Protein AF-A0A813KJW4-F1 (afdb_monomer_lite)

Foldseek 3Di:
DVVVLVVVVVVVQVLQWWAWDAWFQDDPPQSFWIKTFTDQRPVNVVVLVVVVVVCVVVVPDDPPVVVVLSPDPPSDTDIDTPDGHDDDSVVSVVDDRDPVCVVVDDPDIDRDPFDDDPDDDDPPDPDPRVVVRDDDDPSDPPDD

InterPro domains:
  IPR009097 Cyclic phosphodiesterase [SSF55144] (17-88)

Secondary structure (DSSP, 8-state):
-HHHHHHHHHHHHHHT-B-EEEEEEESTTT--EEEEEEPPPHHHHHHHHHHHHHHHHTT----HHHHHHHHSTTT---EEEEEE--S-HHHHHH----GGGGGGS-SS-B--------SPPPTT----HHHHT-PPPTT-----

Sequence (144 aa):
MQEEVALASQVTLLWSQLSFCGFELFPPGKMNLVVARFEPSPSLLQLREAVLSRCKEDGLSLPGSLFSPLEQEGAWSPHVTLGKIRATKSDVGAARCGAQMAVLAPTGALQPSGLTLLGERPPRAWCDWDGALTFRNPVVNEEL

Organism: Polarella glacialis (NCBI:txid89957)

Structure (mmCIF, N/CA/C/O backbone):
data_AF-A0A813KJW4-F1
#
_entry.id   AF-A0A813KJW4-F1
#
loop_
_atom_site.group_PDB
_atom_site.id
_atom_site.type_symbol
_atom_site.label_atom_id
_atom_site.label_alt_id
_atom_site.label_comp_id
_atom_site.label_asym_id
_atom_site.label_entity_id
_atom_site.label_seq_id
_atom_site.pdbx_PDB_ins_code
_atom_site.Cartn_x
_atom_site.Cartn_y
_atom_site.Cartn_z
_atom_site.occupancy
_atom_site.B_iso_or_equiv
_atom_site.auth_seq_id
_atom_site.auth_comp_id
_atom_site.auth_asym_id
_atom_site.auth_atom_id
_atom_site.pdbx_PDB_model_num
ATOM 1 N N . MET A 1 1 ? -38.722 10.220 -6.530 1.00 48.62 1 MET A N 1
ATOM 2 C CA . MET A 1 1 ? -38.120 9.275 -5.562 1.00 48.62 1 MET A CA 1
ATOM 3 C C . MET A 1 1 ? -37.094 8.329 -6.196 1.00 48.62 1 MET A C 1
ATOM 5 O O . MET A 1 1 ? -36.059 8.130 -5.591 1.00 48.62 1 MET A O 1
ATOM 9 N N . GLN A 1 2 ? -37.305 7.781 -7.406 1.00 40.19 2 GLN A N 1
ATOM 10 C CA . GLN A 1 2 ? -36.308 6.906 -8.068 1.00 40.19 2 GLN A CA 1
ATOM 11 C C . GLN A 1 2 ? -35.059 7.645 -8.598 1.00 40.19 2 GLN A C 1
ATOM 13 O O . GLN A 1 2 ? -33.967 7.090 -8.600 1.00 40.19 2 GLN A O 1
ATOM 18 N N . GLU A 1 3 ? -35.202 8.907 -9.006 1.00 41.53 3 GLU A N 1
ATOM 19 C CA . GLU A 1 3 ? -34.116 9.706 -9.597 1.00 41.53 3 GLU A CA 1
ATOM 20 C C . GLU A 1 3 ? -33.075 10.173 -8.556 1.00 41.53 3 GLU A C 1
ATOM 22 O O . GLU A 1 3 ? -31.878 10.209 -8.821 1.00 41.53 3 GLU A O 1
ATOM 27 N N . GLU A 1 4 ? -33.521 10.434 -7.325 1.00 39.62 4 GLU A N 1
ATOM 28 C CA . GLU A 1 4 ? -32.692 10.912 -6.209 1.00 39.62 4 GLU A CA 1
ATOM 29 C C . GLU A 1 4 ? -31.827 9.789 -5.606 1.00 39.62 4 GLU A C 1
ATOM 31 O O . GLU A 1 4 ? -30.660 9.994 -5.271 1.00 39.62 4 GLU A O 1
ATOM 36 N N . VAL A 1 5 ? -32.360 8.561 -5.574 1.00 47.44 5 VAL A N 1
ATOM 37 C CA . VAL A 1 5 ? -31.632 7.354 -5.142 1.00 47.44 5 VAL A CA 1
ATOM 38 C C . VAL A 1 5 ? -30.544 6.968 -6.153 1.00 47.44 5 VAL A C 1
ATOM 40 O O . VAL A 1 5 ? -29.447 6.564 -5.759 1.00 47.44 5 VAL A O 1
ATOM 43 N N . ALA A 1 6 ? -30.803 7.137 -7.455 1.00 46.19 6 ALA A N 1
ATOM 44 C CA . ALA A 1 6 ? -29.811 6.889 -8.501 1.00 46.19 6 ALA A CA 1
ATOM 45 C C . ALA A 1 6 ? -28.641 7.887 -8.436 1.00 46.19 6 ALA A C 1
ATOM 47 O O . ALA A 1 6 ? -27.483 7.485 -8.571 1.00 46.19 6 ALA A O 1
ATOM 48 N N . LEU A 1 7 ? -28.931 9.163 -8.158 1.00 44.03 7 LEU A N 1
ATOM 49 C CA . LEU A 1 7 ? -27.910 10.200 -8.003 1.00 44.03 7 LEU A CA 1
ATOM 50 C C . LEU A 1 7 ? -27.042 9.956 -6.757 1.00 44.03 7 LEU A C 1
ATOM 52 O O . LEU A 1 7 ? -25.816 9.979 -6.847 1.00 44.03 7 LEU A O 1
ATOM 56 N N . ALA A 1 8 ? -27.660 9.644 -5.614 1.00 47.62 8 ALA A N 1
ATOM 57 C CA . ALA A 1 8 ? -26.945 9.332 -4.375 1.00 47.62 8 ALA A CA 1
ATOM 58 C C . ALA A 1 8 ? -26.055 8.084 -4.519 1.00 47.62 8 ALA A C 1
ATOM 60 O O . ALA A 1 8 ? -24.911 8.077 -4.062 1.00 47.62 8 ALA A O 1
ATOM 61 N N . SER A 1 9 ? -26.533 7.056 -5.224 1.00 49.12 9 SER A N 1
ATOM 62 C CA . SER A 1 9 ? -25.756 5.839 -5.494 1.00 49.12 9 SER A CA 1
ATOM 63 C C . SER A 1 9 ? -24.568 6.109 -6.427 1.00 49.12 9 SER A C 1
ATOM 65 O O . SER A 1 9 ? -23.468 5.628 -6.165 1.00 49.12 9 SER A O 1
ATOM 67 N N . GLN A 1 10 ? -24.740 6.926 -7.474 1.00 50.88 10 GLN A N 1
ATOM 68 C CA . GLN A 1 10 ? -23.638 7.327 -8.363 1.00 50.88 10 GLN A CA 1
ATOM 69 C C . GLN A 1 10 ? -22.589 8.190 -7.651 1.00 50.88 10 GLN A C 1
ATOM 71 O O . GLN A 1 10 ? -21.391 7.981 -7.844 1.00 50.88 10 GLN A O 1
ATOM 76 N N . VAL A 1 11 ? -23.014 9.119 -6.791 1.00 51.34 11 VAL A N 1
ATOM 77 C CA . VAL A 1 11 ? -22.107 9.958 -5.991 1.00 51.34 11 VAL A CA 1
ATOM 78 C C . VAL A 1 11 ? -21.322 9.107 -4.989 1.00 51.34 11 VAL A C 1
ATOM 80 O O . VAL A 1 11 ? -20.106 9.255 -4.881 1.00 51.34 11 VAL A O 1
ATOM 83 N N . THR A 1 12 ? -21.978 8.144 -4.337 1.00 54.84 12 THR A N 1
ATOM 84 C CA . THR A 1 12 ? -21.321 7.210 -3.406 1.00 54.84 12 THR A CA 1
ATOM 85 C C . THR A 1 12 ? -20.305 6.312 -4.128 1.00 54.84 12 THR A C 1
ATOM 87 O O . THR A 1 12 ? -19.206 6.079 -3.622 1.00 54.84 12 THR A O 1
ATOM 90 N N . LEU A 1 13 ? -20.615 5.871 -5.355 1.00 56.00 13 LEU A N 1
ATOM 91 C CA . LEU A 1 13 ? -19.703 5.086 -6.196 1.00 56.00 13 LEU A CA 1
ATOM 92 C C . LEU A 1 13 ? -18.452 5.873 -6.608 1.00 56.00 13 LEU A C 1
ATOM 94 O O . LEU A 1 13 ? -17.366 5.293 -6.644 1.00 56.00 13 LEU A O 1
ATOM 98 N N . LEU A 1 14 ? -18.567 7.176 -6.878 1.00 56.78 14 LEU A N 1
ATOM 99 C CA . LEU A 1 14 ? -17.418 8.030 -7.207 1.00 56.78 14 LEU A CA 1
ATOM 100 C C . LEU A 1 14 ? -16.495 8.246 -6.002 1.00 56.78 14 LEU A C 1
ATOM 102 O O . LEU A 1 14 ? -15.278 8.268 -6.157 1.00 56.78 14 LEU A O 1
ATOM 106 N N . TRP A 1 15 ? -17.046 8.347 -4.792 1.00 58.59 15 TRP A N 1
ATOM 107 C CA . TRP A 1 15 ? -16.253 8.580 -3.574 1.00 58.59 15 TRP A CA 1
ATOM 108 C C . TRP A 1 15 ? -15.421 7.359 -3.158 1.00 58.59 15 TRP A C 1
ATOM 110 O O . TRP A 1 15 ? -14.429 7.476 -2.432 1.00 58.59 15 TRP A O 1
ATOM 120 N N . SER A 1 16 ? -15.793 6.188 -3.671 1.00 67.44 16 SER A N 1
ATOM 121 C CA . SER A 1 16 ? -15.069 4.934 -3.473 1.00 67.44 16 SER A CA 1
ATOM 122 C C . SER A 1 16 ? -13.970 4.675 -4.512 1.00 67.44 16 SER A C 1
ATOM 124 O O . SER A 1 16 ? -13.170 3.765 -4.314 1.00 67.44 16 SER A O 1
ATOM 126 N N . GLN A 1 17 ? -13.892 5.451 -5.600 1.00 82.56 17 GLN A N 1
ATOM 127 C CA . GLN A 1 17 ? -12.947 5.170 -6.680 1.00 82.56 17 GLN A CA 1
ATOM 128 C C . GLN A 1 17 ? -11.491 5.406 -6.267 1.00 82.56 17 GLN A C 1
ATOM 130 O O . GLN A 1 17 ? -11.155 6.425 -5.667 1.00 82.56 17 GLN A O 1
ATOM 135 N N . LEU A 1 18 ? -10.616 4.472 -6.642 1.00 86.69 18 LEU A N 1
ATOM 136 C CA . LEU A 1 18 ? -9.170 4.596 -6.485 1.00 86.69 18 LEU A CA 1
ATOM 137 C C . LEU A 1 18 ? -8.516 4.816 -7.848 1.00 86.69 18 LEU A C 1
ATOM 139 O O . LEU A 1 18 ? -8.495 3.921 -8.700 1.00 86.69 18 LEU A O 1
ATOM 143 N N . SER A 1 19 ? -7.958 6.011 -8.033 1.00 89.88 19 SER A N 1
ATOM 144 C CA . SER A 1 19 ? -7.191 6.380 -9.223 1.00 89.88 19 SER A CA 1
ATOM 145 C C . SER A 1 19 ? -5.784 5.807 -9.133 1.00 89.88 19 SER A C 1
ATOM 147 O O . SER A 1 19 ? -5.087 6.020 -8.144 1.00 89.88 19 SER A O 1
ATOM 149 N N . PHE A 1 20 ? -5.348 5.072 -10.153 1.00 92.12 20 PHE A N 1
ATOM 150 C CA . PHE A 1 20 ? -3.990 4.536 -10.213 1.00 92.12 20 PHE A CA 1
ATOM 151 C C . PHE A 1 20 ? -2.974 5.650 -10.511 1.00 92.12 20 PHE A C 1
ATOM 153 O O . PHE A 1 20 ? -3.104 6.347 -11.514 1.00 92.12 20 PHE A O 1
ATOM 160 N N . CYS A 1 21 ? -1.945 5.792 -9.670 1.00 91.50 21 CYS A N 1
ATOM 161 C CA . CYS A 1 21 ? -0.883 6.791 -9.861 1.00 91.50 21 CYS A CA 1
ATOM 162 C C . CYS A 1 21 ? 0.285 6.253 -10.691 1.00 91.50 21 CYS A C 1
ATOM 164 O O . CYS A 1 21 ? 0.935 6.998 -11.419 1.00 91.50 21 CYS A O 1
ATOM 166 N N . GLY A 1 22 ? 0.608 4.970 -10.522 1.00 92.50 22 GLY A N 1
ATOM 167 C CA . GLY A 1 22 ? 1.816 4.389 -11.091 1.00 92.50 22 GLY A CA 1
ATOM 168 C C . GLY A 1 22 ? 2.394 3.251 -10.262 1.00 92.50 22 GLY A C 1
ATOM 169 O O . GLY A 1 22 ? 1.932 2.931 -9.164 1.00 92.50 22 GLY A O 1
ATOM 170 N N . PHE A 1 23 ? 3.436 2.636 -10.813 1.00 94.25 23 PHE A N 1
ATOM 171 C CA . PHE A 1 23 ? 4.231 1.636 -10.115 1.00 94.25 23 PHE A CA 1
ATOM 172 C C . PHE A 1 23 ? 5.432 2.286 -9.446 1.00 94.25 23 PHE A C 1
ATOM 174 O O . PHE A 1 23 ? 6.125 3.096 -10.059 1.00 94.25 23 PHE A O 1
ATOM 181 N N . GLU A 1 24 ? 5.745 1.860 -8.229 1.00 92.00 24 GLU A N 1
ATOM 182 C CA . GLU A 1 24 ? 6.890 2.369 -7.478 1.00 92.00 24 GLU A CA 1
ATOM 183 C C . GLU A 1 24 ? 7.658 1.260 -6.767 1.00 92.00 24 GLU A C 1
ATOM 185 O O . GLU A 1 24 ? 7.146 0.162 -6.528 1.00 92.00 24 GLU A O 1
ATOM 190 N N . LEU A 1 25 ? 8.909 1.570 -6.424 1.00 90.88 25 LEU A N 1
ATOM 191 C CA . LEU A 1 25 ? 9.720 0.732 -5.557 1.00 90.88 25 LEU A CA 1
ATOM 192 C C . LEU A 1 25 ? 9.544 1.149 -4.099 1.00 90.88 25 LEU A C 1
ATOM 194 O O . LEU A 1 25 ? 9.666 2.323 -3.755 1.00 90.88 25 LEU A O 1
ATOM 198 N N . PHE A 1 26 ? 9.313 0.167 -3.231 1.00 87.25 26 PHE A N 1
ATOM 199 C CA . PHE A 1 26 ? 8.981 0.383 -1.825 1.00 87.25 26 PHE A CA 1
ATOM 200 C C . PHE A 1 26 ? 9.759 -0.570 -0.892 1.00 87.25 26 PHE A C 1
ATOM 202 O O . PHE A 1 26 ? 10.182 -1.651 -1.319 1.00 87.25 26 PHE A O 1
ATOM 209 N N . PRO A 1 27 ? 9.948 -0.224 0.397 1.00 78.50 27 PRO A N 1
ATOM 210 C CA . PRO A 1 27 ? 9.871 1.127 0.962 1.00 78.50 27 PRO A CA 1
ATOM 211 C C . PRO A 1 27 ? 11.053 1.996 0.515 1.00 78.50 27 PRO A C 1
ATOM 213 O O . PRO A 1 27 ? 12.086 1.444 0.114 1.00 78.50 27 PRO A O 1
ATOM 216 N N . PRO A 1 28 ? 10.955 3.334 0.614 1.00 72.50 28 PRO A N 1
ATOM 217 C CA . PRO A 1 28 ? 12.095 4.221 0.406 1.00 72.50 28 PRO A CA 1
ATOM 218 C C . PRO A 1 28 ? 13.341 3.732 1.163 1.00 72.50 28 PRO A C 1
ATOM 220 O O . PRO A 1 28 ? 13.262 3.260 2.297 1.00 72.50 28 PRO A O 1
ATOM 223 N N . GLY A 1 29 ? 14.497 3.764 0.503 1.00 75.81 29 GLY A N 1
ATOM 224 C CA . GLY A 1 29 ? 15.771 3.272 1.039 1.00 75.81 29 GLY A CA 1
ATOM 225 C C . GLY A 1 29 ? 16.029 1.770 0.856 1.00 75.81 29 GLY A C 1
ATOM 226 O O . GLY A 1 29 ? 17.174 1.391 0.611 1.00 75.81 29 GLY A O 1
ATOM 227 N N . LYS A 1 30 ? 15.001 0.907 0.914 1.00 80.44 30 LYS A N 1
ATOM 228 C CA . LYS A 1 30 ? 15.153 -0.544 0.660 1.00 80.44 30 LYS A CA 1
ATOM 229 C C . LYS A 1 30 ? 14.774 -0.938 -0.770 1.00 80.44 30 LYS A C 1
ATOM 231 O O . LYS A 1 30 ? 15.438 -1.794 -1.344 1.00 80.44 30 LYS A O 1
ATOM 236 N N . MET A 1 31 ? 13.730 -0.309 -1.318 1.00 85.31 31 MET A N 1
ATOM 237 C CA . MET A 1 31 ? 13.299 -0.341 -2.727 1.00 85.31 31 MET A CA 1
ATOM 238 C C . MET A 1 31 ? 13.154 -1.744 -3.343 1.00 85.31 31 MET A C 1
ATOM 240 O O . MET A 1 31 ? 13.286 -1.925 -4.546 1.00 85.31 31 MET A O 1
ATOM 244 N N . ASN A 1 32 ? 12.885 -2.763 -2.527 1.00 89.06 32 ASN A N 1
ATOM 245 C CA . ASN A 1 32 ? 12.922 -4.163 -2.950 1.00 89.06 32 ASN A CA 1
ATOM 246 C C . ASN A 1 32 ? 11.529 -4.764 -3.200 1.00 89.06 32 ASN A C 1
ATOM 248 O O . ASN A 1 32 ? 11.427 -5.961 -3.479 1.00 89.06 32 ASN A O 1
ATOM 252 N N . LEU A 1 33 ? 10.466 -3.985 -3.019 1.00 92.56 33 LEU A N 1
ATOM 253 C CA . LEU A 1 33 ? 9.095 -4.343 -3.367 1.00 92.56 33 LEU A CA 1
ATOM 254 C C . LEU A 1 33 ? 8.652 -3.504 -4.556 1.00 92.56 33 LEU A C 1
ATOM 256 O O . LEU A 1 33 ? 8.969 -2.321 -4.613 1.00 92.56 33 LEU A O 1
ATOM 260 N N . VAL A 1 34 ? 7.894 -4.112 -5.460 1.00 93.06 34 VAL A N 1
ATOM 261 C CA . VAL A 1 34 ? 7.144 -3.393 -6.490 1.00 93.06 34 VAL A CA 1
ATOM 262 C C . VAL A 1 34 ? 5.726 -3.214 -5.974 1.00 93.06 34 VAL A C 1
ATOM 264 O O . VAL A 1 34 ? 5.082 -4.191 -5.576 1.00 93.06 34 VAL A O 1
ATOM 267 N N . VAL A 1 35 ? 5.245 -1.976 -5.977 1.00 93.31 35 VAL A N 1
ATOM 268 C CA . VAL A 1 35 ? 3.894 -1.636 -5.531 1.00 93.31 35 VAL A CA 1
ATOM 269 C C . VAL A 1 35 ? 3.140 -0.881 -6.623 1.00 93.31 35 VAL A C 1
ATOM 271 O O . VAL A 1 35 ? 3.738 -0.107 -7.367 1.00 93.31 35 VAL A O 1
ATOM 274 N N . ALA A 1 36 ? 1.831 -1.101 -6.718 1.00 93.81 36 ALA A N 1
ATOM 275 C CA . ALA A 1 36 ? 0.903 -0.247 -7.455 1.00 93.81 36 ALA A CA 1
ATOM 276 C C . ALA A 1 36 ? 0.360 0.815 -6.498 1.00 93.81 36 ALA A C 1
ATOM 278 O O . ALA A 1 36 ? -0.207 0.453 -5.467 1.00 93.81 36 ALA A O 1
ATOM 279 N N . ARG A 1 37 ? 0.540 2.098 -6.810 1.00 92.62 37 ARG A N 1
ATOM 280 C CA . ARG A 1 37 ? 0.053 3.209 -5.985 1.00 92.62 37 ARG A CA 1
ATOM 281 C C . ARG A 1 37 ? -1.276 3.739 -6.477 1.00 92.62 37 ARG A C 1
ATOM 283 O O . ARG A 1 37 ? -1.541 3.755 -7.679 1.00 92.62 37 ARG A O 1
ATOM 290 N N . PHE A 1 38 ? -2.060 4.225 -5.524 1.00 91.38 38 PHE A N 1
ATOM 291 C CA . PHE A 1 38 ? -3.351 4.833 -5.783 1.00 91.38 38 PHE A CA 1
ATOM 292 C C . PHE A 1 38 ? -3.491 6.151 -5.036 1.00 91.38 38 PHE A C 1
ATOM 294 O O . PHE A 1 38 ? -2.939 6.319 -3.943 1.00 91.38 38 PHE A O 1
ATOM 301 N N . GLU A 1 39 ? -4.258 7.065 -5.619 1.00 89.25 39 GLU A N 1
ATOM 302 C CA . GLU A 1 39 ? -4.678 8.275 -4.933 1.00 89.25 39 GLU A CA 1
ATOM 303 C C . GLU A 1 39 ? -5.664 7.896 -3.825 1.00 89.25 39 GLU A C 1
ATOM 305 O O . GLU A 1 39 ? -6.567 7.079 -4.046 1.00 89.25 39 GLU A O 1
ATOM 310 N N . PRO A 1 40 ? -5.496 8.445 -2.614 1.00 85.19 40 PRO A N 1
ATOM 311 C CA . PRO A 1 40 ? -6.429 8.182 -1.538 1.00 85.19 40 PRO A CA 1
ATOM 312 C C . PRO A 1 40 ? -7.758 8.881 -1.831 1.00 85.19 40 PRO A C 1
ATOM 314 O O . PRO A 1 40 ? -7.819 10.107 -1.901 1.00 85.19 40 PRO A O 1
ATOM 317 N N . SER A 1 41 ? -8.835 8.107 -1.969 1.00 84.38 41 SER A N 1
ATOM 318 C CA . SER A 1 41 ? -10.171 8.687 -2.076 1.00 84.38 41 SER A CA 1
ATOM 319 C C . SER A 1 41 ? -10.602 9.324 -0.744 1.00 84.38 41 SER A C 1
ATOM 321 O O . SER A 1 41 ? -10.134 8.897 0.321 1.00 84.38 41 SER A O 1
ATOM 323 N N . PRO A 1 42 ? -11.530 10.301 -0.753 1.00 82.94 42 PRO A N 1
ATOM 324 C CA . PRO A 1 42 ? -12.055 10.891 0.478 1.00 82.94 42 PRO A CA 1
ATOM 325 C C . PRO A 1 42 ? -12.617 9.848 1.453 1.00 82.94 42 PRO A C 1
ATOM 327 O O . PRO A 1 42 ? -12.338 9.909 2.649 1.00 82.94 42 PRO A O 1
ATOM 330 N N . SER A 1 43 ? -13.344 8.844 0.951 1.00 79.69 43 SER A N 1
ATOM 331 C CA . SER A 1 43 ? -13.888 7.764 1.783 1.00 79.69 43 SER A CA 1
ATOM 332 C C . SER A 1 43 ? -12.795 6.898 2.407 1.00 79.69 43 SER A C 1
ATOM 334 O O . SER A 1 43 ? -12.919 6.495 3.563 1.00 79.69 43 SER A O 1
ATOM 336 N N . LEU A 1 44 ? -11.702 6.636 1.684 1.00 81.31 44 LEU A N 1
ATOM 337 C CA . LEU A 1 44 ? -10.583 5.864 2.221 1.00 81.31 44 LEU A CA 1
ATOM 338 C C . LEU A 1 44 ? -9.827 6.643 3.311 1.00 81.31 44 LEU A C 1
ATOM 340 O O . LEU A 1 44 ? -9.413 6.051 4.309 1.00 81.31 44 LEU A O 1
ATOM 344 N N . LEU A 1 45 ? -9.686 7.963 3.157 1.00 83.50 45 LEU A N 1
ATOM 345 C CA . LEU A 1 45 ? -9.117 8.834 4.192 1.00 83.50 45 LEU A CA 1
ATOM 346 C C . LEU A 1 45 ? -9.998 8.887 5.445 1.00 83.50 45 LEU A C 1
ATOM 348 O O . LEU A 1 45 ? -9.479 8.764 6.552 1.00 83.50 45 LEU A O 1
ATOM 352 N N . GLN A 1 46 ? -11.318 9.006 5.283 1.00 82.12 46 GLN A N 1
ATOM 353 C CA . GLN A 1 46 ? -12.263 8.985 6.406 1.00 82.12 46 GLN A CA 1
ATOM 354 C C . GLN A 1 46 ? -12.223 7.654 7.160 1.00 82.12 46 GLN A C 1
ATOM 356 O O . GLN A 1 46 ? -12.132 7.639 8.385 1.00 82.12 46 GLN A O 1
ATOM 361 N N . LEU A 1 47 ? -12.240 6.534 6.431 1.00 80.81 47 LEU A N 1
ATOM 362 C CA . LEU A 1 47 ? -12.120 5.203 7.019 1.00 80.81 47 LEU A CA 1
ATOM 363 C C . LEU A 1 47 ? -10.821 5.071 7.819 1.00 80.81 47 LEU A C 1
ATOM 365 O O . LEU A 1 47 ? -10.827 4.582 8.946 1.00 80.81 47 LEU A O 1
ATOM 369 N N . ARG A 1 48 ? -9.706 5.516 7.240 1.00 82.69 48 ARG A N 1
ATOM 370 C CA . ARG A 1 48 ? -8.403 5.504 7.898 1.00 82.69 48 ARG A CA 1
ATOM 371 C C . ARG A 1 48 ? -8.422 6.298 9.201 1.00 82.69 48 ARG A C 1
ATOM 373 O O . ARG A 1 48 ? -7.935 5.794 10.209 1.00 82.69 48 ARG A O 1
ATOM 380 N N . GLU A 1 49 ? -8.978 7.504 9.187 1.00 82.44 49 GLU A N 1
ATOM 381 C CA . GLU A 1 49 ? -9.059 8.343 10.383 1.00 82.44 49 GLU A CA 1
ATOM 382 C C . GLU A 1 49 ? -9.939 7.711 11.465 1.00 82.44 49 GLU A C 1
ATOM 384 O O . GLU A 1 49 ? -9.557 7.687 12.635 1.00 82.44 49 GLU A O 1
ATOM 389 N N . ALA A 1 50 ? -11.070 7.116 11.076 1.00 81.88 50 ALA A N 1
ATOM 390 C CA . ALA A 1 50 ? -11.943 6.391 11.994 1.00 81.88 50 ALA A CA 1
ATOM 391 C C . ALA A 1 50 ? -11.227 5.192 12.641 1.00 81.88 50 ALA A C 1
ATOM 393 O O . ALA A 1 50 ? -11.320 4.998 13.853 1.00 81.88 50 ALA A O 1
ATOM 394 N N . VAL A 1 51 ? -10.462 4.419 11.859 1.00 79.38 51 VAL A N 1
ATOM 395 C CA . VAL A 1 51 ? -9.663 3.296 12.377 1.00 79.38 51 VAL A CA 1
ATOM 396 C C . VAL A 1 51 ? -8.592 3.791 13.350 1.00 79.38 51 VAL A C 1
ATOM 398 O O . VAL A 1 51 ? -8.467 3.243 14.444 1.00 79.38 51 VAL A O 1
ATOM 401 N N . LEU A 1 52 ? -7.842 4.839 12.995 1.00 78.94 52 LEU A N 1
ATOM 402 C CA . LEU A 1 52 ? -6.798 5.394 13.865 1.00 78.94 52 LEU A CA 1
ATOM 403 C C . LEU A 1 52 ? -7.378 5.962 15.163 1.00 78.94 52 LEU A C 1
ATOM 405 O O . LEU A 1 52 ? -6.820 5.718 16.234 1.00 78.94 52 LEU A O 1
ATOM 409 N N . SER A 1 53 ? -8.500 6.678 15.074 1.00 80.69 53 SER A N 1
ATOM 410 C CA . SER A 1 53 ? -9.216 7.217 16.233 1.00 80.69 53 SER A CA 1
ATOM 411 C C . SER A 1 53 ? -9.647 6.094 17.166 1.00 80.69 53 SER A C 1
ATOM 413 O O . SER A 1 53 ? -9.339 6.129 18.357 1.00 80.69 53 SER A O 1
ATOM 415 N N . ARG A 1 54 ? -10.242 5.031 16.613 1.00 79.06 54 ARG A N 1
ATOM 416 C CA . ARG A 1 54 ? -10.666 3.881 17.407 1.00 79.06 54 ARG A CA 1
ATOM 417 C C . ARG A 1 54 ? -9.497 3.163 18.081 1.00 79.06 54 ARG A C 1
ATOM 419 O O . ARG A 1 54 ? -9.583 2.820 19.255 1.00 79.06 54 ARG A O 1
ATOM 426 N N . CYS A 1 55 ? -8.376 2.985 17.378 1.00 76.31 55 CYS A N 1
ATOM 427 C CA . CYS A 1 55 ? -7.175 2.408 17.982 1.00 76.31 55 CYS A CA 1
ATOM 428 C C . CYS A 1 55 ? -6.668 3.233 19.176 1.00 76.31 55 CYS A C 1
ATOM 430 O O . CYS A 1 55 ? -6.247 2.653 20.177 1.00 76.31 55 CYS A O 1
ATOM 432 N N . LYS A 1 56 ? -6.720 4.569 19.091 1.00 75.31 56 LYS A N 1
ATOM 433 C CA . LYS A 1 56 ? -6.338 5.457 20.202 1.00 75.31 56 LYS A CA 1
ATOM 434 C C . LYS A 1 56 ? -7.286 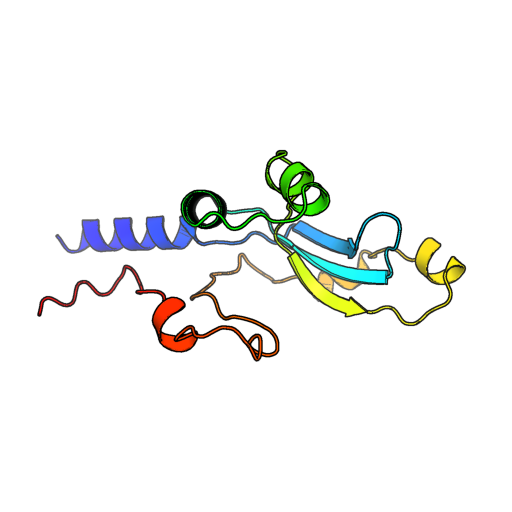5.317 21.392 1.00 75.31 56 LYS A C 1
ATOM 436 O O . LYS A 1 56 ? -6.814 5.205 22.520 1.00 75.31 56 LYS A O 1
ATOM 441 N N . GLU A 1 57 ? -8.593 5.308 21.138 1.00 77.81 57 GLU A N 1
ATOM 442 C CA . GLU A 1 57 ? -9.632 5.142 22.165 1.00 77.81 57 GLU A CA 1
ATOM 443 C C . GLU A 1 57 ? -9.489 3.814 22.917 1.00 77.81 57 GLU A C 1
ATOM 445 O O . GLU A 1 57 ? -9.571 3.787 24.144 1.00 77.81 57 GLU A O 1
ATOM 450 N N . ASP A 1 58 ? -9.188 2.732 22.197 1.00 77.12 58 ASP A N 1
ATOM 451 C CA . ASP A 1 58 ? -9.001 1.393 22.768 1.00 77.12 58 ASP A CA 1
ATOM 452 C C . ASP A 1 58 ? -7.620 1.211 23.444 1.00 77.12 58 ASP A C 1
ATOM 454 O O . ASP A 1 58 ? -7.258 0.110 23.865 1.00 77.12 58 ASP A O 1
ATOM 458 N N . GLY A 1 59 ? -6.816 2.277 23.553 1.00 70.94 59 GLY A N 1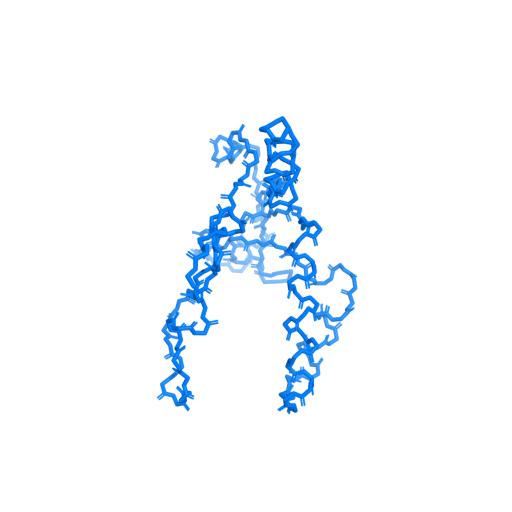
ATOM 459 C CA . GLY A 1 59 ? -5.502 2.243 24.200 1.00 70.94 59 GLY A CA 1
ATOM 460 C C . GLY A 1 59 ? -4.456 1.413 23.447 1.00 70.94 59 GLY A C 1
ATOM 461 O O . GLY A 1 59 ? -3.436 1.032 24.034 1.00 70.94 59 GLY A O 1
ATOM 462 N N . LEU A 1 60 ? -4.676 1.128 22.156 1.00 72.75 60 LEU A N 1
ATOM 463 C CA . LEU A 1 60 ? -3.699 0.447 21.311 1.00 72.75 60 LEU A CA 1
ATOM 464 C C . LEU A 1 60 ? -2.517 1.388 21.066 1.00 72.75 60 LEU A C 1
ATOM 466 O O . LEU A 1 60 ? -2.512 2.230 20.169 1.00 72.75 60 LEU A O 1
ATOM 470 N N . SER A 1 61 ? -1.477 1.219 21.878 1.00 58.75 61 SER A N 1
ATOM 471 C CA . SER A 1 61 ? -0.190 1.869 21.667 1.00 58.75 61 SER A CA 1
ATOM 472 C C . SER A 1 61 ? 0.538 1.187 20.508 1.00 58.75 61 SER A C 1
ATOM 474 O O . SER A 1 61 ? 1.262 0.206 20.676 1.00 58.75 61 SER A O 1
ATOM 476 N N . LEU A 1 62 ? 0.355 1.701 19.290 1.00 60.66 62 LEU A N 1
ATOM 477 C CA . LEU A 1 62 ? 1.306 1.396 18.225 1.00 60.66 62 LEU A CA 1
ATOM 478 C C . LEU A 1 62 ? 2.655 2.033 18.609 1.00 60.66 62 LEU A C 1
ATOM 480 O O . LEU A 1 62 ? 2.672 3.138 19.159 1.00 60.66 62 LEU A O 1
ATOM 484 N N . PRO A 1 63 ? 3.793 1.369 18.339 1.00 60.00 63 PRO A N 1
ATOM 485 C CA . PRO A 1 63 ? 5.110 1.972 18.491 1.00 60.00 63 PRO A CA 1
ATOM 486 C C . PRO A 1 63 ? 5.132 3.393 17.915 1.00 60.00 63 PRO A C 1
ATOM 488 O O . PRO A 1 63 ? 4.621 3.611 16.819 1.00 60.00 63 PRO A O 1
ATOM 491 N N . GLY A 1 64 ? 5.743 4.361 18.606 1.00 56.47 64 GLY A N 1
ATOM 492 C CA . GLY A 1 64 ? 5.818 5.749 18.116 1.00 56.47 64 GLY A CA 1
ATOM 493 C C . GLY A 1 64 ? 6.433 5.869 16.712 1.00 56.47 64 GLY A C 1
ATOM 494 O O . GLY A 1 64 ? 6.061 6.745 15.940 1.00 56.47 64 GLY A O 1
ATOM 495 N N . SER A 1 65 ? 7.288 4.911 16.333 1.00 58.41 65 SER A N 1
ATOM 496 C CA . SER A 1 65 ? 7.839 4.755 14.979 1.00 58.41 65 SER A CA 1
ATOM 497 C C . SER A 1 65 ? 6.807 4.409 13.896 1.00 58.41 65 SER A C 1
ATOM 499 O O . SER A 1 65 ? 7.099 4.592 12.718 1.00 58.41 65 SER A O 1
ATOM 501 N N . LEU A 1 66 ? 5.626 3.910 14.270 1.00 59.00 66 LEU A N 1
ATOM 502 C CA . LEU A 1 66 ? 4.483 3.671 13.387 1.00 59.00 66 LEU A CA 1
ATOM 503 C C . LEU A 1 66 ? 3.474 4.825 13.439 1.00 59.00 66 LEU A C 1
ATOM 505 O O . LEU A 1 66 ? 2.910 5.153 12.402 1.00 59.00 66 LEU A O 1
ATOM 509 N N . PHE A 1 67 ? 3.270 5.469 14.596 1.00 55.47 67 PHE A N 1
ATOM 510 C CA . PHE A 1 67 ? 2.318 6.582 14.721 1.00 55.47 67 PHE A CA 1
ATOM 511 C C . PHE A 1 67 ? 2.795 7.858 14.027 1.00 55.47 67 PHE A C 1
ATOM 513 O O . PHE A 1 67 ? 2.034 8.419 13.248 1.00 55.47 67 PHE A O 1
ATOM 520 N N . SER A 1 68 ? 4.042 8.300 14.229 1.00 55.41 68 SER A N 1
ATOM 521 C CA . SER A 1 68 ? 4.502 9.564 13.627 1.00 55.41 68 SER A CA 1
ATOM 522 C C . SER A 1 68 ? 4.412 9.580 12.089 1.00 55.41 68 SER A C 1
ATOM 524 O O . SER A 1 68 ? 3.980 10.594 11.548 1.00 55.41 68 SER A O 1
ATOM 526 N N . PRO A 1 69 ? 4.732 8.487 11.363 1.00 59.62 69 PRO A N 1
ATOM 527 C CA . PRO A 1 69 ? 4.534 8.424 9.912 1.00 59.62 69 PRO A CA 1
ATOM 528 C C . PRO A 1 69 ? 3.082 8.162 9.487 1.00 59.62 69 PRO A C 1
ATOM 530 O O . PRO A 1 69 ? 2.728 8.378 8.337 1.00 59.62 69 PRO A O 1
ATOM 533 N N . LEU A 1 70 ? 2.219 7.651 10.364 1.00 60.34 70 LEU A N 1
ATOM 534 C CA . LEU A 1 70 ? 0.800 7.554 10.035 1.00 60.34 70 LEU A CA 1
ATOM 535 C C . LEU A 1 70 ? 0.132 8.921 10.261 1.00 60.34 70 LEU A C 1
ATOM 537 O O . LEU A 1 70 ? -0.585 9.401 9.403 1.00 60.34 70 LEU A O 1
ATOM 541 N N . GLU A 1 71 ? 0.392 9.636 11.340 1.00 57.62 71 GLU A N 1
ATOM 542 C CA . GLU A 1 71 ? -0.287 10.916 11.599 1.00 57.62 71 GLU A CA 1
ATOM 543 C C . GLU A 1 71 ? 0.179 12.065 10.698 1.00 57.62 71 GLU A C 1
ATOM 545 O O . GLU A 1 71 ? -0.576 13.009 10.482 1.00 57.62 71 GLU A O 1
ATOM 550 N N . GLN A 1 72 ? 1.390 11.992 10.141 1.00 58.22 72 GLN A N 1
ATOM 551 C CA . GLN A 1 72 ? 1.873 12.997 9.196 1.00 58.22 72 GLN A CA 1
ATOM 552 C C . GLN A 1 72 ? 1.242 12.809 7.808 1.00 58.22 72 GLN A C 1
ATOM 554 O O . GLN A 1 72 ? 1.386 11.756 7.176 1.00 58.22 72 GLN A O 1
ATOM 559 N N . GLU A 1 73 ? 0.585 13.861 7.305 1.00 48.91 73 GLU A N 1
ATOM 560 C CA . GLU A 1 73 ? 0.170 13.947 5.903 1.00 48.91 73 GLU A CA 1
ATOM 561 C C . GLU A 1 73 ? 1.364 13.637 4.983 1.00 48.91 73 GLU A C 1
ATOM 563 O O . GLU A 1 73 ? 2.444 14.212 5.110 1.00 48.91 73 GLU A O 1
ATOM 568 N N . GLY A 1 74 ? 1.177 12.682 4.067 1.00 54.81 74 GLY A N 1
ATOM 569 C CA . GLY A 1 74 ? 2.188 12.277 3.084 1.00 54.81 74 GLY A CA 1
ATOM 570 C C . GLY A 1 74 ? 3.035 11.051 3.443 1.00 54.81 74 GLY A C 1
ATOM 571 O O . GLY A 1 74 ? 3.699 10.517 2.554 1.00 54.81 74 GLY A O 1
ATOM 572 N N . ALA A 1 75 ? 2.997 10.545 4.680 1.00 64.69 75 ALA A N 1
ATOM 573 C CA . ALA A 1 75 ? 3.778 9.360 5.058 1.00 64.69 75 ALA A CA 1
ATOM 574 C C . ALA A 1 75 ? 3.009 8.025 4.915 1.00 64.69 75 ALA A C 1
ATOM 576 O O . ALA A 1 75 ? 3.620 6.955 4.826 1.00 64.69 75 ALA A O 1
ATOM 577 N N . TRP A 1 76 ? 1.684 8.080 4.743 1.00 77.62 76 TRP A N 1
ATOM 578 C CA . TRP A 1 76 ? 0.869 6.961 4.268 1.00 77.62 76 TRP A CA 1
ATOM 579 C C . TRP A 1 76 ? 0.418 7.191 2.819 1.00 77.62 76 TRP A C 1
ATOM 581 O O . TRP A 1 76 ? -0.175 8.219 2.504 1.00 77.62 76 TRP A O 1
ATOM 591 N N . SER A 1 77 ? 0.662 6.210 1.946 1.00 80.31 77 SER A N 1
ATOM 592 C CA . SER A 1 77 ? 0.133 6.177 0.577 1.00 80.31 77 SER A CA 1
ATOM 593 C C . SER A 1 77 ? -0.606 4.858 0.359 1.00 80.31 77 SER A C 1
ATOM 595 O O . SER A 1 77 ? -0.003 3.803 0.597 1.00 80.31 77 SER A O 1
ATOM 597 N N . PRO A 1 78 ? -1.849 4.874 -0.157 1.00 87.94 78 PRO A N 1
ATOM 598 C CA . PRO A 1 78 ? -2.521 3.655 -0.584 1.00 87.94 78 PRO A CA 1
ATOM 599 C C . PRO A 1 78 ? -1.698 2.957 -1.664 1.00 87.94 78 PRO A C 1
ATOM 601 O O . PRO A 1 78 ? -1.293 3.573 -2.656 1.00 87.94 78 PRO A O 1
ATOM 604 N N . HIS A 1 79 ? -1.423 1.674 -1.460 1.00 90.00 79 HIS A N 1
ATOM 605 C CA . HIS A 1 79 ? -0.712 0.867 -2.436 1.00 90.00 79 HIS A CA 1
ATOM 606 C C . HIS A 1 79 ? -1.029 -0.620 -2.284 1.00 90.00 79 HIS A C 1
ATOM 608 O O . HIS A 1 79 ? -1.382 -1.091 -1.204 1.00 90.00 79 HIS A O 1
ATOM 614 N N . VAL A 1 80 ? -0.850 -1.363 -3.373 1.00 89.12 80 VAL A N 1
ATOM 615 C CA . VAL A 1 80 ? -0.927 -2.827 -3.412 1.00 89.12 80 VAL A CA 1
ATOM 616 C C . VAL A 1 80 ? 0.463 -3.369 -3.714 1.00 89.12 80 VAL A C 1
ATOM 618 O O . VAL A 1 80 ? 1.081 -2.982 -4.705 1.00 89.12 80 VAL A O 1
ATOM 621 N N . THR A 1 81 ? 0.973 -4.268 -2.872 1.00 91.06 81 THR A N 1
ATOM 622 C CA . THR A 1 81 ? 2.250 -4.946 -3.141 1.00 91.06 81 THR A CA 1
ATOM 623 C C . THR A 1 81 ? 2.052 -6.011 -4.212 1.00 91.06 81 THR A C 1
ATOM 625 O O . THR A 1 81 ? 1.272 -6.938 -4.024 1.00 91.06 81 THR A O 1
ATOM 628 N N . LEU A 1 82 ? 2.782 -5.891 -5.320 1.00 91.44 82 LEU A N 1
ATOM 629 C CA . LEU A 1 82 ? 2.696 -6.810 -6.460 1.00 91.44 82 LEU A CA 1
ATOM 630 C C . LEU A 1 82 ? 3.728 -7.932 -6.367 1.00 91.44 82 LEU A C 1
ATOM 632 O O . LEU A 1 82 ? 3.507 -9.041 -6.842 1.00 91.44 82 LEU A O 1
ATOM 636 N N . GLY A 1 83 ? 4.880 -7.644 -5.762 1.00 90.75 83 GLY A N 1
ATOM 637 C CA . GLY A 1 83 ? 5.941 -8.627 -5.632 1.00 90.75 83 GLY A CA 1
ATOM 638 C C . GLY A 1 83 ? 7.213 -8.074 -5.016 1.00 90.75 83 GLY A C 1
ATOM 639 O O . GLY A 1 83 ? 7.370 -6.873 -4.792 1.00 90.75 83 GLY A O 1
ATOM 640 N N . LYS A 1 84 ? 8.145 -8.987 -4.745 1.00 92.00 84 LYS A N 1
ATOM 641 C CA . LYS A 1 84 ? 9.462 -8.686 -4.184 1.00 92.00 84 LYS A CA 1
ATOM 642 C C . LYS A 1 84 ? 10.542 -8.964 -5.220 1.00 92.00 84 LYS A C 1
ATOM 644 O O . LYS A 1 84 ? 10.643 -10.084 -5.717 1.00 92.00 84 LYS A O 1
ATOM 649 N N . ILE A 1 85 ? 11.393 -7.976 -5.469 1.00 90.69 85 ILE A N 1
ATOM 650 C CA . ILE A 1 85 ? 12.584 -8.131 -6.302 1.00 90.69 85 ILE A CA 1
ATOM 651 C C . ILE A 1 85 ? 13.595 -8.984 -5.530 1.00 90.69 85 ILE A C 1
ATOM 653 O O . ILE A 1 85 ? 13.955 -8.676 -4.389 1.00 90.69 85 ILE A O 1
ATOM 657 N N . ARG A 1 86 ? 14.042 -10.080 -6.147 1.00 91.12 86 ARG A N 1
ATOM 658 C CA . ARG A 1 86 ? 15.104 -10.948 -5.627 1.00 91.12 86 ARG A CA 1
ATOM 659 C C . ARG A 1 86 ? 16.376 -10.699 -6.434 1.00 91.12 86 ARG A C 1
ATOM 661 O O . ARG A 1 86 ? 16.638 -11.401 -7.401 1.00 91.12 86 ARG A O 1
ATOM 668 N N . ALA A 1 87 ? 17.125 -9.674 -6.046 1.00 87.75 87 ALA A N 1
ATOM 669 C CA . ALA A 1 87 ? 18.390 -9.295 -6.670 1.00 87.75 87 ALA A CA 1
ATOM 670 C C . ALA A 1 87 ? 19.363 -8.747 -5.615 1.00 87.75 87 ALA A C 1
ATOM 672 O O . ALA A 1 87 ? 18.998 -8.603 -4.440 1.00 87.75 87 ALA A O 1
ATOM 673 N N . THR A 1 88 ? 20.603 -8.458 -6.014 1.00 87.88 88 THR A N 1
ATOM 674 C CA . THR A 1 88 ? 21.582 -7.852 -5.103 1.00 87.88 88 THR A CA 1
ATOM 675 C C . THR A 1 88 ? 21.173 -6.421 -4.737 1.00 87.88 88 THR A C 1
ATOM 677 O O . THR A 1 88 ? 20.385 -5.780 -5.433 1.00 87.88 88 THR A O 1
ATOM 680 N N . LYS A 1 89 ? 21.715 -5.880 -3.638 1.00 83.94 89 LYS A N 1
ATOM 681 C CA . LYS A 1 89 ? 21.408 -4.504 -3.210 1.00 83.94 89 LYS A CA 1
ATOM 682 C C . LYS A 1 89 ? 21.795 -3.467 -4.275 1.00 83.94 89 LYS A C 1
ATOM 684 O O . LYS A 1 89 ? 21.082 -2.479 -4.425 1.00 83.94 89 LYS A O 1
ATOM 689 N N . SER A 1 90 ? 22.891 -3.689 -5.005 1.00 85.75 90 SER A N 1
ATOM 690 C CA . SER A 1 90 ? 23.313 -2.819 -6.111 1.00 85.75 90 SER A CA 1
ATOM 691 C C . SER A 1 90 ? 22.321 -2.854 -7.269 1.00 85.75 90 SER A C 1
ATOM 693 O O . SER A 1 90 ? 21.940 -1.794 -7.759 1.00 85.75 90 SER A O 1
ATOM 695 N N . ASP A 1 91 ? 21.835 -4.041 -7.643 1.00 88.12 91 ASP A N 1
ATOM 696 C CA . ASP A 1 91 ? 20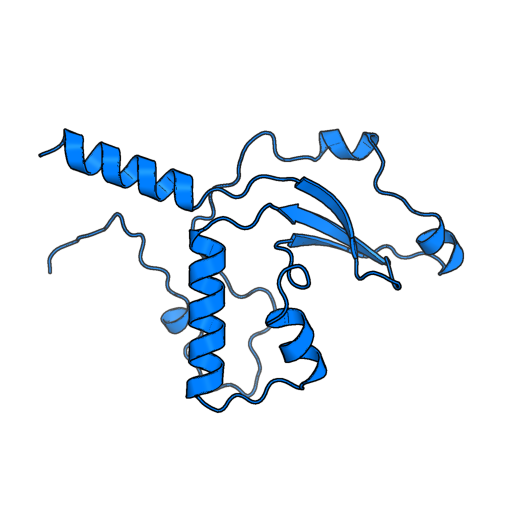.863 -4.186 -8.736 1.00 88.12 91 ASP A CA 1
ATOM 697 C C . ASP A 1 91 ? 19.525 -3.537 -8.374 1.00 88.12 91 ASP A C 1
ATOM 699 O O . ASP A 1 91 ? 18.941 -2.804 -9.170 1.00 88.12 91 ASP A O 1
ATOM 703 N N . VAL A 1 92 ? 19.063 -3.739 -7.135 1.00 85.69 92 VAL A N 1
ATOM 704 C CA . VAL A 1 92 ? 17.856 -3.081 -6.613 1.00 85.69 92 VAL A CA 1
ATOM 705 C C . VAL A 1 92 ? 18.029 -1.559 -6.584 1.00 85.69 92 VAL A C 1
ATOM 707 O O . VAL A 1 92 ? 17.106 -0.834 -6.945 1.00 85.69 92 VAL A O 1
ATOM 710 N N . GLY A 1 93 ? 19.213 -1.057 -6.219 1.00 82.94 93 GLY A N 1
ATOM 711 C CA . GLY A 1 93 ? 19.510 0.379 -6.222 1.00 82.94 93 GLY A CA 1
ATOM 712 C C . GLY A 1 93 ? 19.465 1.021 -7.614 1.00 82.94 93 GLY A C 1
ATOM 713 O O . GLY A 1 93 ? 19.142 2.208 -7.735 1.00 82.94 93 GLY A O 1
ATOM 714 N N . ALA A 1 94 ? 19.737 0.246 -8.666 1.00 85.44 94 ALA A N 1
ATOM 715 C CA . ALA A 1 94 ? 19.641 0.682 -10.058 1.00 85.44 94 ALA A CA 1
ATOM 716 C C . ALA A 1 94 ? 18.237 0.488 -10.663 1.00 85.44 94 ALA A C 1
ATOM 718 O O . ALA A 1 94 ? 17.911 1.129 -11.663 1.00 85.44 94 ALA A O 1
ATOM 719 N N . ALA A 1 95 ? 17.393 -0.356 -10.064 1.00 86.19 95 ALA A N 1
ATOM 720 C CA . ALA A 1 95 ? 16.069 -0.672 -10.586 1.00 86.19 95 ALA A CA 1
ATOM 721 C C . ALA A 1 95 ? 15.141 0.551 -10.593 1.00 86.19 95 ALA A C 1
ATOM 723 O O . ALA A 1 95 ? 15.135 1.363 -9.666 1.00 86.19 95 ALA A O 1
ATOM 724 N N . ARG A 1 96 ? 14.320 0.678 -11.635 1.00 87.69 96 ARG A N 1
ATOM 725 C CA . ARG A 1 96 ? 13.283 1.709 -11.764 1.00 87.69 96 ARG A CA 1
ATOM 726 C C . ARG A 1 96 ? 12.042 1.082 -12.388 1.00 87.69 96 ARG A C 1
ATOM 728 O O . ARG A 1 96 ? 12.162 0.195 -13.232 1.00 87.69 96 ARG A O 1
ATOM 735 N N . CYS A 1 97 ? 10.865 1.561 -12.005 1.00 88.19 97 CYS A N 1
ATOM 736 C CA . CYS A 1 97 ? 9.632 1.221 -12.707 1.00 88.19 97 CYS A CA 1
ATOM 737 C C . CYS A 1 97 ? 9.617 1.973 -14.046 1.00 88.19 97 CYS A C 1
ATOM 739 O O . CYS A 1 97 ? 9.487 3.195 -14.071 1.00 88.19 97 CYS A O 1
ATOM 741 N N . GLY A 1 98 ? 9.845 1.256 -15.147 1.00 86.19 98 GLY A N 1
ATOM 742 C CA . GLY A 1 98 ? 9.925 1.833 -16.491 1.00 86.19 98 GLY A CA 1
ATOM 743 C C . GLY A 1 98 ? 8.565 1.966 -17.180 1.00 86.19 98 GLY A C 1
ATOM 744 O O . GLY A 1 98 ? 7.584 1.338 -16.781 1.00 86.19 98 GLY A O 1
ATOM 745 N N . ALA A 1 99 ? 8.525 2.728 -18.278 1.00 86.06 99 ALA A N 1
ATOM 746 C CA . ALA A 1 99 ? 7.323 2.936 -19.097 1.00 86.06 99 ALA A CA 1
ATOM 747 C C . ALA A 1 99 ? 6.717 1.629 -19.644 1.00 86.06 99 ALA A C 1
ATOM 749 O O . ALA A 1 99 ? 5.523 1.550 -19.907 1.00 86.06 99 ALA A O 1
ATOM 750 N N . GLN A 1 100 ? 7.523 0.575 -19.764 1.00 87.88 100 GLN A N 1
ATOM 751 C CA . GLN A 1 100 ? 7.115 -0.759 -20.206 1.00 87.88 100 GLN A CA 1
ATOM 752 C C . GLN A 1 100 ? 6.089 -1.384 -19.258 1.00 87.88 100 GLN A C 1
ATOM 754 O O . GLN A 1 100 ? 5.283 -2.204 -19.683 1.00 87.88 100 GLN A O 1
ATOM 759 N N . MET A 1 101 ? 6.089 -0.983 -17.985 1.00 88.69 101 MET A N 1
ATOM 760 C CA . MET A 1 101 ? 5.103 -1.453 -17.018 1.00 88.69 101 MET A CA 1
ATOM 761 C C . MET A 1 101 ? 3.729 -0.814 -17.223 1.00 88.69 101 MET A C 1
ATOM 763 O O . MET A 1 101 ? 2.755 -1.356 -16.717 1.00 88.69 101 MET A O 1
ATOM 767 N N . ALA A 1 102 ? 3.611 0.284 -17.981 1.00 86.56 102 ALA A N 1
ATOM 768 C CA . ALA A 1 102 ? 2.334 0.964 -18.205 1.00 86.56 102 ALA A CA 1
ATOM 769 C C . ALA A 1 102 ? 1.274 0.051 -18.846 1.00 86.56 102 ALA A C 1
ATOM 771 O O . ALA A 1 102 ? 0.089 0.238 -18.604 1.00 86.56 102 ALA A O 1
ATOM 772 N N . VAL A 1 103 ? 1.686 -0.986 -19.586 1.00 90.62 103 VAL A N 1
ATOM 773 C CA . VAL A 1 103 ? 0.773 -2.005 -20.139 1.00 90.62 103 VAL A CA 1
ATOM 774 C C . VAL A 1 103 ? 0.060 -2.831 -19.059 1.00 90.62 103 VAL A C 1
ATOM 776 O O . VAL A 1 103 ? -0.986 -3.413 -19.318 1.00 90.62 103 VAL A O 1
ATOM 779 N N . LEU A 1 104 ? 0.624 -2.889 -17.850 1.00 90.56 104 LEU A N 1
ATOM 780 C CA . LEU A 1 104 ? 0.053 -3.578 -16.691 1.00 90.56 104 LEU A CA 1
ATOM 781 C C . LEU A 1 104 ? -0.809 -2.644 -15.830 1.00 90.56 104 LEU A C 1
ATOM 783 O O . LEU A 1 104 ? -1.358 -3.086 -14.821 1.00 90.56 104 LEU A O 1
ATOM 787 N N . ALA A 1 105 ? -0.881 -1.354 -16.172 1.00 90.38 105 ALA A N 1
ATOM 788 C CA . ALA A 1 105 ? -1.699 -0.405 -15.438 1.00 90.38 105 ALA A CA 1
ATOM 789 C C . ALA A 1 105 ? -3.190 -0.751 -15.604 1.00 90.38 105 ALA A C 1
ATOM 791 O O . ALA A 1 105 ? -3.614 -1.138 -16.697 1.00 90.38 105 ALA A O 1
ATOM 792 N N . PRO A 1 106 ? -4.008 -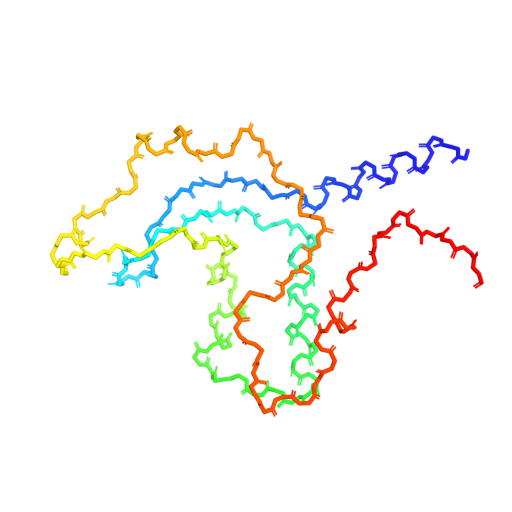0.586 -14.551 1.00 88.62 106 PRO A N 1
ATOM 793 C CA . PRO A 1 106 ? -5.456 -0.650 -14.687 1.00 88.62 106 PRO A CA 1
ATOM 794 C C . PRO A 1 106 ? -5.942 0.340 -15.752 1.00 88.62 106 PRO A C 1
ATOM 796 O O . PRO A 1 106 ? -5.497 1.485 -15.796 1.00 88.62 106 PRO A O 1
ATOM 799 N N . THR A 1 107 ? -6.883 -0.084 -16.594 1.00 85.44 107 THR A N 1
ATOM 800 C CA . THR A 1 107 ? -7.429 0.748 -17.682 1.00 85.44 107 THR A CA 1
ATOM 801 C C . THR A 1 107 ? -8.436 1.796 -17.204 1.00 85.44 107 THR A C 1
ATOM 803 O O . THR A 1 107 ? -8.891 2.615 -17.997 1.00 85.44 107 THR A O 1
ATOM 806 N N . GLY A 1 108 ? -8.812 1.773 -15.926 1.00 83.12 108 GLY A N 1
ATOM 807 C CA . GLY A 1 108 ? -9.753 2.707 -15.321 1.00 83.12 108 GLY A CA 1
ATOM 808 C C . GLY A 1 108 ? -9.621 2.735 -13.803 1.00 83.12 108 GLY A C 1
ATOM 809 O O . GLY A 1 108 ? -8.876 1.944 -13.217 1.00 83.12 108 GLY A O 1
ATOM 810 N N . ALA A 1 109 ? -10.347 3.659 -13.173 1.00 82.31 109 ALA A N 1
ATOM 811 C CA . ALA A 1 109 ? -10.404 3.750 -11.722 1.00 82.31 109 ALA A CA 1
ATOM 812 C C . ALA A 1 109 ? -10.952 2.447 -11.126 1.00 82.31 109 ALA A C 1
ATOM 814 O O . ALA A 1 109 ? -11.920 1.871 -11.631 1.00 82.31 109 ALA A O 1
ATOM 815 N N . LEU A 1 110 ? -10.329 1.982 -10.046 1.00 83.12 110 LEU A N 1
ATOM 816 C CA . LEU A 1 110 ? -10.799 0.794 -9.346 1.00 83.12 110 LEU A CA 1
ATOM 817 C C . LEU A 1 110 ? -11.979 1.161 -8.450 1.00 83.12 110 LEU A C 1
ATOM 819 O O . LEU A 1 110 ? -11.971 2.220 -7.827 1.00 83.12 110 LEU A O 1
ATOM 823 N N . GLN A 1 111 ? -12.962 0.268 -8.354 1.00 81.19 111 GLN A N 1
ATOM 824 C CA . GLN A 1 111 ? -14.074 0.372 -7.410 1.00 81.19 111 GLN A CA 1
ATOM 825 C C . GLN A 1 111 ? -13.935 -0.729 -6.356 1.00 81.19 111 GLN A C 1
ATOM 827 O O . GLN A 1 111 ? -14.322 -1.872 -6.614 1.00 81.19 111 GLN A O 1
ATOM 832 N N . PRO A 1 112 ? -13.334 -0.432 -5.191 1.00 74.25 112 PRO A N 1
ATOM 833 C CA . PRO A 1 112 ? -13.284 -1.365 -4.078 1.00 74.25 112 PRO A CA 1
ATOM 834 C C . PRO A 1 112 ? -14.708 -1.732 -3.656 1.00 74.25 112 PRO A C 1
ATOM 836 O O . PRO A 1 112 ? -15.510 -0.860 -3.333 1.00 74.25 112 PRO A O 1
ATOM 839 N N . SER A 1 113 ? -15.022 -3.025 -3.650 1.00 70.00 113 SER A N 1
ATOM 840 C CA . SER A 1 113 ? -16.328 -3.542 -3.222 1.00 70.00 113 SER A CA 1
ATOM 841 C C . SER A 1 113 ? -16.406 -3.826 -1.718 1.00 70.00 113 SER A C 1
ATOM 843 O O . SER A 1 113 ? -17.486 -4.066 -1.188 1.00 70.00 113 SER A O 1
ATOM 845 N N . GLY A 1 114 ? -15.268 -3.802 -1.024 1.00 69.25 114 GLY A N 1
ATOM 846 C CA . GLY A 1 114 ? -15.152 -4.049 0.409 1.00 69.25 114 GLY A CA 1
ATOM 847 C C . GLY A 1 114 ? -13.689 -4.109 0.838 1.00 69.25 114 GLY A C 1
ATOM 848 O O . GLY A 1 114 ? -12.788 -3.937 0.013 1.00 69.25 114 GLY A O 1
ATOM 849 N N . LEU A 1 115 ? -13.443 -4.368 2.124 1.00 70.12 115 LEU A N 1
ATOM 850 C CA . LEU A 1 115 ? -12.106 -4.704 2.610 1.00 70.12 115 LEU A CA 1
ATOM 851 C C . LEU A 1 115 ? -12.057 -6.168 3.018 1.00 70.12 115 LEU A C 1
ATOM 853 O O . LEU A 1 115 ? -13.021 -6.735 3.520 1.00 70.12 115 LEU A O 1
ATOM 857 N N . THR A 1 116 ? -10.882 -6.748 2.845 1.00 67.88 116 THR A N 1
ATOM 858 C CA . THR A 1 116 ? -10.548 -8.061 3.376 1.00 67.88 116 THR A CA 1
ATOM 859 C C . THR A 1 116 ? -9.220 -7.953 4.098 1.00 67.88 116 THR A C 1
ATOM 861 O O . THR A 1 116 ? -8.313 -7.246 3.648 1.00 67.88 116 THR A O 1
ATOM 864 N N . LEU A 1 117 ? -9.080 -8.665 5.212 1.00 68.06 117 LEU A N 1
ATOM 865 C CA . LEU A 1 117 ? -7.776 -8.832 5.836 1.00 68.06 117 LEU A CA 1
ATOM 866 C C . LEU A 1 117 ? -6.935 -9.759 4.953 1.00 68.06 117 LEU A C 1
ATOM 868 O O . LEU A 1 117 ? -7.350 -10.877 4.650 1.00 68.06 117 LEU A O 1
ATOM 872 N N . LEU A 1 118 ? -5.765 -9.287 4.525 1.00 66.31 118 LEU A N 1
ATOM 873 C CA . LEU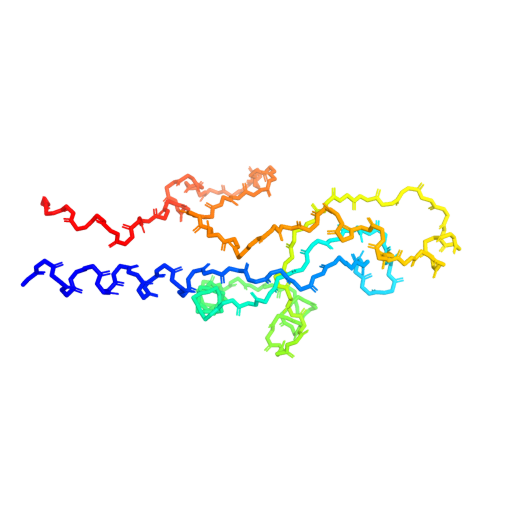 A 1 118 ? -4.793 -10.096 3.794 1.00 66.31 118 LEU A CA 1
ATOM 874 C C . LEU A 1 118 ? -3.708 -10.581 4.760 1.00 66.31 118 LEU A C 1
ATOM 876 O O . LEU A 1 118 ? -3.076 -9.774 5.439 1.00 66.31 118 LEU A O 1
ATOM 880 N N . GLY A 1 119 ? -3.476 -11.893 4.786 1.00 67.62 119 GLY A N 1
ATOM 881 C CA . GLY A 1 119 ? -2.489 -12.542 5.652 1.00 67.62 119 GLY A CA 1
ATOM 882 C C . GLY A 1 119 ? -3.116 -13.502 6.660 1.00 67.62 119 GLY A C 1
ATOM 883 O O . GLY A 1 119 ? -4.333 -13.667 6.725 1.00 67.62 119 GLY A O 1
ATOM 884 N N . GLU A 1 120 ? -2.266 -14.170 7.437 1.00 68.62 120 GLU A N 1
ATOM 885 C CA . GLU A 1 120 ? -2.728 -15.044 8.513 1.00 68.62 120 GLU A CA 1
ATOM 886 C C . GLU A 1 120 ? -3.352 -14.214 9.640 1.00 68.62 120 GLU A C 1
ATOM 888 O O . GLU A 1 120 ? -2.808 -13.185 10.055 1.00 68.62 120 GLU A O 1
ATOM 893 N N . ARG A 1 121 ? -4.499 -14.672 10.156 1.00 74.19 121 ARG A N 1
ATOM 894 C CA . ARG A 1 121 ? -5.131 -14.060 11.330 1.00 74.19 121 ARG A CA 1
ATOM 895 C C . ARG A 1 121 ? -4.171 -14.180 12.516 1.00 74.19 121 ARG A C 1
ATOM 897 O O . ARG A 1 121 ? -3.651 -15.274 12.748 1.00 74.19 121 ARG A O 1
ATOM 904 N N . PRO A 1 122 ? -3.940 -13.106 13.291 1.00 70.19 122 PRO A N 1
ATOM 905 C CA . PRO A 1 122 ? -3.076 -13.172 14.458 1.00 70.19 122 PRO A CA 1
ATOM 906 C C . PRO A 1 122 ? -3.528 -14.300 15.402 1.00 70.19 122 PRO A C 1
ATOM 908 O O . PRO A 1 122 ? -4.659 -14.265 15.890 1.00 70.19 122 PRO A O 1
ATOM 911 N N . PRO A 1 123 ? -2.664 -15.282 15.717 1.00 67.19 123 PRO A N 1
ATOM 912 C CA . PRO A 1 123 ? -3.073 -16.509 16.408 1.00 67.19 123 PRO A CA 1
ATOM 913 C C . PRO A 1 123 ? -3.517 -16.290 17.862 1.00 67.19 123 PRO A C 1
ATOM 915 O O . PRO A 1 123 ? -4.015 -17.211 18.500 1.00 67.19 123 PRO A O 1
ATOM 918 N N . ARG A 1 124 ? -3.307 -15.088 18.414 1.00 74.19 124 ARG A N 1
ATOM 919 C CA . ARG A 1 124 ? -3.611 -14.733 19.812 1.00 74.19 124 ARG A CA 1
ATOM 920 C C . ARG A 1 124 ? -4.616 -13.591 19.947 1.00 74.19 124 ARG A C 1
ATOM 922 O O . ARG A 1 124 ? -4.765 -13.042 21.033 1.00 74.19 124 ARG A O 1
ATOM 929 N N . ALA A 1 125 ? -5.274 -13.211 18.859 1.00 71.12 125 ALA A N 1
ATOM 930 C CA . ALA A 1 125 ? -6.328 -12.214 18.903 1.00 71.12 125 ALA A CA 1
ATOM 931 C C . ALA A 1 125 ? -7.687 -12.913 18.985 1.00 71.12 125 ALA A C 1
ATOM 933 O O . ALA A 1 125 ? -8.113 -13.562 18.028 1.00 71.12 125 ALA A O 1
ATOM 934 N N . TRP A 1 126 ? -8.373 -12.767 20.119 1.00 63.75 126 TRP A N 1
ATOM 935 C CA . TRP A 1 126 ? -9.781 -13.141 20.238 1.00 63.75 126 TRP A CA 1
ATOM 936 C C . TRP A 1 126 ? -10.652 -12.049 19.625 1.00 63.75 126 TRP A C 1
ATOM 938 O O . TRP A 1 126 ? -11.100 -11.127 20.297 1.00 63.75 126 TRP A O 1
ATOM 948 N N . CYS A 1 127 ? -10.846 -12.156 18.316 1.00 68.12 127 CYS A N 1
ATOM 949 C CA . CYS A 1 127 ? -11.738 -11.313 17.541 1.00 68.12 127 CYS A CA 1
ATOM 950 C C . CYS A 1 127 ? -12.480 -12.200 16.536 1.00 68.12 1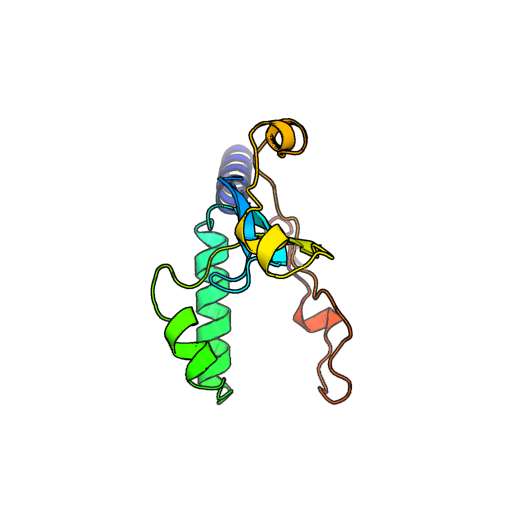27 CYS A C 1
ATOM 952 O O . CYS A 1 127 ? -11.874 -13.094 15.936 1.00 68.12 127 CYS A O 1
ATOM 954 N N . ASP A 1 128 ? -13.776 -11.954 16.349 1.00 71.81 128 ASP A N 1
ATOM 955 C CA . ASP A 1 128 ? -14.491 -12.451 15.178 1.00 71.81 128 ASP A CA 1
ATOM 956 C C . ASP A 1 128 ? -14.081 -11.601 13.970 1.00 71.81 128 ASP A C 1
ATOM 958 O O . ASP A 1 128 ? -14.691 -10.582 13.657 1.00 71.81 128 ASP A O 1
ATOM 962 N N . TRP A 1 129 ? -12.983 -12.002 13.333 1.00 69.00 129 TRP A N 1
ATOM 963 C CA . TRP A 1 129 ? -12.401 -11.297 12.193 1.00 69.00 129 TRP A CA 1
ATOM 964 C C . TRP A 1 129 ? -13.345 -11.210 10.992 1.00 69.00 129 TRP A C 1
ATOM 966 O O . TRP A 1 129 ? -13.243 -10.259 10.221 1.00 69.00 129 TRP A O 1
ATOM 976 N N . ASP A 1 130 ? -14.237 -12.187 10.829 1.00 71.50 130 ASP A N 1
ATOM 977 C CA . ASP A 1 130 ? -15.183 -12.228 9.716 1.00 71.50 130 ASP A CA 1
ATOM 978 C C . ASP A 1 130 ? -16.348 -11.264 9.975 1.00 71.50 130 ASP A C 1
ATOM 980 O O . ASP A 1 130 ? -16.651 -10.411 9.136 1.00 71.50 130 ASP A O 1
ATOM 984 N N . GLY A 1 131 ? -16.936 -11.307 11.174 1.00 64.75 131 GLY A N 1
ATOM 985 C CA . GLY A 1 131 ? -17.990 -10.374 11.578 1.00 64.75 131 GLY A CA 1
ATOM 986 C C . GLY A 1 131 ? -17.508 -8.922 11.691 1.00 64.75 131 GLY A C 1
ATOM 987 O O . GLY A 1 131 ? -18.171 -8.008 11.199 1.00 64.75 131 GLY A O 1
ATOM 988 N N . ALA A 1 132 ? -16.327 -8.693 12.274 1.00 61.19 132 ALA A N 1
ATOM 989 C CA . ALA A 1 132 ? -15.784 -7.349 12.501 1.00 61.19 132 ALA A CA 1
ATOM 990 C C . ALA A 1 132 ? -15.390 -6.612 11.210 1.00 61.19 132 ALA A C 1
ATOM 992 O O . ALA A 1 132 ? -15.323 -5.383 11.199 1.00 61.19 132 ALA A O 1
ATOM 993 N N . LEU A 1 133 ? -15.128 -7.348 10.127 1.00 60.16 133 LEU A N 1
ATOM 994 C CA . LEU A 1 133 ? -14.745 -6.800 8.823 1.00 60.16 133 LEU A CA 1
ATOM 995 C C . LEU A 1 133 ? -15.857 -6.943 7.777 1.00 60.16 133 LEU A C 1
ATOM 997 O O . LEU A 1 133 ? -15.608 -6.774 6.585 1.00 60.16 133 LEU A O 1
ATOM 1001 N N . THR A 1 134 ? -17.090 -7.244 8.191 1.00 56.38 134 THR A N 1
ATOM 1002 C CA . THR A 1 134 ? -18.225 -7.274 7.266 1.00 56.38 134 THR A CA 1
ATOM 1003 C C . THR A 1 134 ? -18.631 -5.841 6.906 1.00 56.38 134 THR A C 1
ATOM 1005 O O . THR A 1 134 ? -19.265 -5.137 7.692 1.00 56.38 134 THR A O 1
ATOM 1008 N N . PHE A 1 135 ? -18.279 -5.394 5.700 1.00 56.41 135 PHE A N 1
ATOM 1009 C CA . PHE A 1 135 ? -18.707 -4.093 5.182 1.00 56.41 135 PHE A CA 1
ATOM 1010 C C . PHE A 1 135 ? -20.150 -4.183 4.699 1.00 56.41 135 PHE A C 1
ATOM 1012 O O . PHE A 1 135 ? -20.474 -4.978 3.817 1.00 56.41 135 PHE A O 1
ATOM 1019 N N . ARG A 1 136 ? -21.027 -3.348 5.264 1.00 52.34 136 ARG A N 1
ATOM 1020 C CA . ARG A 1 136 ? -22.379 -3.186 4.730 1.00 52.34 136 ARG A CA 1
ATOM 1021 C C . ARG A 1 136 ? -22.286 -2.392 3.439 1.00 52.34 136 ARG A C 1
ATOM 1023 O O . ARG A 1 136 ? -21.773 -1.276 3.425 1.00 52.34 136 ARG A O 1
ATOM 1030 N N . ASN A 1 137 ? -22.785 -2.980 2.360 1.00 49.22 137 ASN A N 1
ATOM 1031 C CA . ASN A 1 137 ? -22.975 -2.262 1.116 1.00 49.22 137 ASN A CA 1
ATOM 1032 C C . ASN A 1 137 ? -23.997 -1.141 1.392 1.00 49.22 137 ASN A C 1
ATOM 1034 O O . ASN A 1 137 ? -25.107 -1.461 1.827 1.00 49.22 137 ASN A O 1
ATOM 1038 N N . PRO A 1 138 ? -23.675 0.150 1.184 1.00 49.69 138 PRO A N 1
ATOM 1039 C CA . PRO A 1 138 ? -24.598 1.248 1.495 1.00 49.69 138 PRO A CA 1
ATOM 1040 C C . PRO A 1 138 ? -25.899 1.201 0.676 1.00 49.69 138 PRO A C 1
ATOM 1042 O O . PRO A 1 138 ? -26.823 1.957 0.949 1.00 49.69 138 PRO A O 1
ATOM 1045 N N . VAL A 1 139 ? -25.989 0.309 -0.316 1.00 49.16 139 VAL A N 1
ATOM 1046 C CA . VAL A 1 139 ? -27.146 0.163 -1.209 1.00 49.16 139 VAL A CA 1
ATOM 1047 C C . VAL A 1 139 ? -28.209 -0.812 -0.675 1.00 49.16 139 VAL A C 1
ATOM 1049 O O . VAL A 1 139 ? -29.243 -0.981 -1.310 1.00 49.16 139 VAL A O 1
ATOM 1052 N N . VAL A 1 140 ? -28.031 -1.422 0.501 1.00 44.72 140 VAL A N 1
ATOM 1053 C CA . VAL A 1 140 ? -29.074 -2.282 1.089 1.00 44.72 140 VAL A CA 1
ATOM 1054 C C . VAL A 1 140 ? -29.607 -1.654 2.376 1.00 44.72 140 VAL A C 1
ATOM 1056 O O . VAL A 1 140 ? -29.313 -2.099 3.482 1.00 44.72 140 VAL A O 1
ATOM 1059 N N . ASN A 1 141 ? -30.422 -0.606 2.218 1.00 39.91 141 ASN A N 1
ATOM 1060 C CA . ASN A 1 141 ? -31.529 -0.376 3.145 1.00 39.91 141 ASN A CA 1
ATOM 1061 C C . ASN A 1 141 ? -32.557 -1.488 2.890 1.00 39.91 141 ASN A C 1
ATOM 1063 O O . ASN A 1 141 ? -33.544 -1.276 2.190 1.00 39.91 141 ASN A O 1
ATOM 1067 N N . GLU A 1 142 ? -32.297 -2.689 3.400 1.00 38.44 142 GLU A N 1
ATOM 1068 C CA . GLU A 1 142 ? -33.384 -3.622 3.672 1.00 38.44 142 GLU A CA 1
ATOM 1069 C C . GLU A 1 142 ? -33.892 -3.294 5.071 1.00 38.44 142 GLU A C 1
ATOM 1071 O O . GLU A 1 142 ? -33.216 -3.517 6.076 1.00 38.44 142 GLU A O 1
ATOM 1076 N N . GLU A 1 143 ? -35.069 -2.675 5.094 1.00 35.91 143 GLU A N 1
ATOM 1077 C CA . GLU A 1 143 ? -35.960 -2.704 6.242 1.00 35.91 143 GLU A CA 1
ATOM 1078 C C . GLU A 1 143 ? -36.168 -4.164 6.661 1.00 35.91 143 GLU A C 1
ATOM 1080 O O . GLU A 1 143 ? -36.720 -4.959 5.898 1.00 35.91 143 GLU A O 1
ATOM 1085 N N . LEU A 1 144 ? -35.751 -4.491 7.883 1.00 33.84 144 LEU A N 1
ATOM 1086 C CA . LEU A 1 144 ? -36.363 -5.521 8.718 1.00 33.84 144 LEU A CA 1
ATOM 1087 C C . LEU A 1 144 ? -36.480 -4.978 10.142 1.00 33.84 144 LEU A C 1
ATOM 1089 O O . LEU A 1 144 ? -35.452 -4.493 10.671 1.00 33.84 144 LEU A O 1
#

pLDDT: mean 73.05, std 16.05, range [33.84, 94.25]

Radius of gyration: 18.88 Å; chains: 1; bounding box: 61×30×44 Å